Protein AF-A0A3D2R7F3-F1 (afdb_monomer_lite)

Radius of gyration: 13.69 Å; chains: 1; bounding box: 33×13×40 Å

Foldseek 3Di:
DVVVVVLVVVLVVLQVQLVVQLVVLVVVVVVVPPCSVVSNCVSVVSNVVSVVSVVVD

Sequence (57 aa):
MLNQRNDRKALNKLKYFGLSISVFALLFKLLSWQFAEVLLIAGLGSLGVYFLAKIFN

Structure (mmCIF, N/CA/C/O backbone):
data_AF-A0A3D2R7F3-F1
#
_entry.id   AF-A0A3D2R7F3-F1
#
loop_
_atom_site.group_PDB
_atom_site.id
_atom_site.type_symbol
_atom_site.label_atom_id
_atom_site.label_alt_id
_atom_site.label_comp_id
_atom_site.label_asym_id
_atom_site.label_entity_id
_atom_site.label_seq_id
_atom_site.pdbx_PDB_ins_code
_atom_site.Cartn_x
_atom_site.Cartn_y
_atom_site.Cartn_z
_atom_site.occupancy
_atom_site.B_iso_or_equiv
_atom_site.auth_seq_id
_atom_site.auth_comp_id
_atom_site.auth_asym_id
_atom_site.auth_atom_id
_atom_site.pdbx_PDB_model_num
ATOM 1 N N . MET A 1 1 ? -16.992 -6.989 24.800 1.00 56.19 1 MET A N 1
ATOM 2 C CA . MET A 1 1 ? -15.894 -5.993 24.914 1.00 56.19 1 MET A CA 1
ATOM 3 C C . MET A 1 1 ? -14.521 -6.502 24.433 1.00 56.19 1 MET A C 1
ATOM 5 O O . MET A 1 1 ? -13.743 -5.687 23.954 1.00 56.19 1 MET A O 1
ATOM 9 N N . LEU A 1 2 ? -14.199 -7.807 24.500 1.00 61.88 2 LEU A N 1
ATOM 10 C CA . LEU A 1 2 ? -12.927 -8.360 23.979 1.00 61.88 2 LEU A CA 1
ATOM 11 C C . LEU A 1 2 ? -12.831 -8.391 22.437 1.00 61.88 2 LEU A C 1
ATOM 13 O O . LEU A 1 2 ? -11.764 -8.095 21.906 1.00 61.88 2 LEU A O 1
ATOM 17 N N . ASN A 1 3 ? -13.938 -8.663 21.733 1.00 64.06 3 ASN A N 1
ATOM 18 C CA . ASN A 1 3 ? -13.982 -8.745 20.262 1.00 64.06 3 ASN A CA 1
ATOM 19 C C . ASN A 1 3 ? -13.536 -7.438 19.585 1.00 64.06 3 ASN A C 1
ATOM 21 O O . ASN A 1 3 ? -12.549 -7.412 18.861 1.00 64.06 3 ASN A O 1
ATOM 25 N N . GLN A 1 4 ? -14.139 -6.324 20.004 1.00 64.12 4 GLN A N 1
ATOM 26 C CA . GLN A 1 4 ? -13.854 -4.966 19.524 1.00 64.12 4 GLN A CA 1
ATOM 27 C C . GLN A 1 4 ? -12.370 -4.557 19.642 1.00 64.12 4 GLN A C 1
ATOM 29 O O . GLN A 1 4 ? -11.869 -3.756 18.855 1.00 64.12 4 GLN A O 1
ATOM 34 N N . ARG A 1 5 ? -11.616 -5.097 20.617 1.00 69.50 5 ARG A N 1
ATOM 35 C CA . ARG A 1 5 ? -10.166 -4.837 20.716 1.00 69.50 5 ARG A CA 1
ATOM 36 C C . ARG A 1 5 ? -9.351 -5.637 19.702 1.00 69.50 5 ARG A C 1
ATOM 38 O O . ARG A 1 5 ? -8.339 -5.120 19.226 1.00 69.50 5 ARG A O 1
ATOM 45 N N . ASN A 1 6 ? -9.758 -6.862 19.387 1.00 73.25 6 ASN A N 1
ATOM 46 C CA . ASN A 1 6 ? -9.103 -7.671 18.362 1.00 73.25 6 ASN A CA 1
ATOM 47 C C . ASN A 1 6 ? -9.395 -7.131 16.959 1.00 73.25 6 ASN A C 1
ATOM 49 O O . ASN A 1 6 ? -8.461 -7.026 16.164 1.00 73.25 6 ASN A O 1
ATOM 53 N N . ASP A 1 7 ? -10.621 -6.667 16.714 1.00 76.75 7 ASP A N 1
ATOM 54 C CA . ASP A 1 7 ? -11.033 -6.067 15.440 1.00 76.75 7 ASP A CA 1
ATOM 55 C C . ASP A 1 7 ? -10.181 -4.828 15.113 1.00 76.75 7 ASP A C 1
ATOM 57 O O . ASP A 1 7 ? -9.568 -4.739 14.048 1.00 76.75 7 ASP A O 1
ATOM 61 N N . ARG A 1 8 ? -9.984 -3.921 16.085 1.00 78.81 8 ARG A N 1
ATOM 62 C CA . ARG A 1 8 ? -9.102 -2.748 15.905 1.00 78.81 8 ARG A CA 1
ATOM 63 C C . ARG A 1 8 ? -7.631 -3.112 15.695 1.00 78.81 8 ARG A C 1
ATOM 65 O O . ARG A 1 8 ? -6.929 -2.426 14.950 1.00 78.81 8 ARG A O 1
ATOM 72 N N . LYS A 1 9 ? -7.139 -4.179 16.334 1.00 82.94 9 LYS A N 1
ATOM 73 C CA . LYS A 1 9 ? -5.766 -4.666 16.111 1.00 82.94 9 LYS A CA 1
ATOM 74 C C . LYS A 1 9 ? -5.599 -5.224 14.698 1.00 82.94 9 LYS A C 1
ATOM 76 O O . LYS A 1 9 ? -4.583 -4.941 14.067 1.00 82.94 9 LYS A O 1
ATOM 81 N N . ALA A 1 10 ? -6.575 -5.983 14.205 1.00 82.81 10 ALA A N 1
ATOM 82 C CA . ALA A 1 10 ? -6.573 -6.507 12.844 1.00 82.81 10 ALA A CA 1
ATOM 83 C C . ALA A 1 10 ? -6.634 -5.372 11.808 1.00 82.81 10 ALA A C 1
ATOM 85 O O . ALA A 1 10 ? -5.812 -5.340 10.892 1.00 82.81 10 ALA A O 1
ATOM 86 N N . LEU A 1 11 ? -7.512 -4.383 12.015 1.00 85.19 11 LEU A N 1
ATOM 87 C CA . LEU A 1 11 ? -7.647 -3.217 11.137 1.00 85.19 11 LEU A CA 1
ATOM 88 C C . LEU A 1 11 ? -6.342 -2.405 11.053 1.00 85.19 11 LEU A C 1
ATOM 90 O O . LEU A 1 11 ? -5.915 -2.008 9.970 1.00 85.19 11 LEU A O 1
ATOM 94 N N . ASN A 1 12 ? -5.665 -2.202 12.189 1.00 87.25 12 ASN A N 1
ATOM 95 C CA . ASN A 1 12 ? -4.365 -1.530 12.216 1.00 87.25 12 ASN A CA 1
ATOM 96 C C . ASN A 1 12 ? -3.288 -2.326 11.471 1.00 87.25 12 ASN A C 1
ATOM 98 O O . ASN A 1 12 ? -2.527 -1.738 10.707 1.00 87.25 12 ASN A O 1
ATOM 102 N N . LYS A 1 13 ? -3.228 -3.653 11.644 1.00 86.75 13 LYS A N 1
ATOM 103 C CA . LYS A 1 13 ? -2.292 -4.497 10.884 1.00 86.75 13 LYS A CA 1
ATOM 104 C C . LYS A 1 13 ? -2.534 -4.393 9.376 1.00 86.75 13 LYS A C 1
ATOM 106 O O . LYS A 1 13 ? -1.572 -4.228 8.633 1.00 86.75 13 LYS A O 1
ATOM 111 N N . LEU A 1 14 ? -3.795 -4.414 8.941 1.00 89.00 14 LEU A N 1
ATOM 112 C CA . LEU A 1 14 ? -4.165 -4.288 7.528 1.00 89.00 14 LEU A CA 1
ATOM 113 C C . LEU A 1 14 ? -3.759 -2.924 6.946 1.00 89.00 14 LEU A C 1
ATOM 115 O O . LEU A 1 14 ? -3.219 -2.861 5.844 1.00 89.00 14 LEU A O 1
ATOM 119 N N . LYS A 1 15 ? -3.935 -1.842 7.719 1.00 88.62 15 LYS A N 1
ATOM 120 C CA . LYS A 1 15 ? -3.471 -0.496 7.348 1.00 88.62 15 LYS A CA 1
ATOM 121 C C . LYS A 1 15 ? -1.967 -0.468 7.083 1.00 88.62 15 LYS A C 1
ATOM 123 O O . LYS A 1 15 ? -1.538 0.022 6.042 1.00 88.62 15 LYS A O 1
ATOM 128 N N . TYR A 1 16 ? -1.169 -0.966 8.030 1.00 92.38 16 TYR A N 1
ATOM 129 C CA . TYR A 1 16 ? 0.290 -0.938 7.907 1.00 92.38 16 TYR A CA 1
ATOM 130 C C . TYR A 1 16 ? 0.799 -1.865 6.804 1.00 92.38 16 TYR A C 1
ATOM 132 O O . TYR A 1 16 ? 1.772 -1.520 6.146 1.00 92.38 16 TYR A O 1
ATOM 140 N N . PHE A 1 17 ? 0.120 -2.988 6.565 1.00 91.50 17 PHE A N 1
ATOM 141 C CA . PHE A 1 17 ? 0.433 -3.911 5.476 1.00 91.50 17 PHE A CA 1
ATOM 142 C C . PHE A 1 17 ? 0.196 -3.292 4.091 1.00 91.50 17 PHE A C 1
ATOM 144 O O . PHE A 1 17 ? 1.089 -3.301 3.249 1.00 91.50 17 PHE A O 1
ATOM 151 N N . GLY A 1 18 ? -0.973 -2.685 3.854 1.00 90.94 18 GLY A N 1
ATOM 152 C CA . GLY A 1 18 ? -1.237 -2.006 2.581 1.0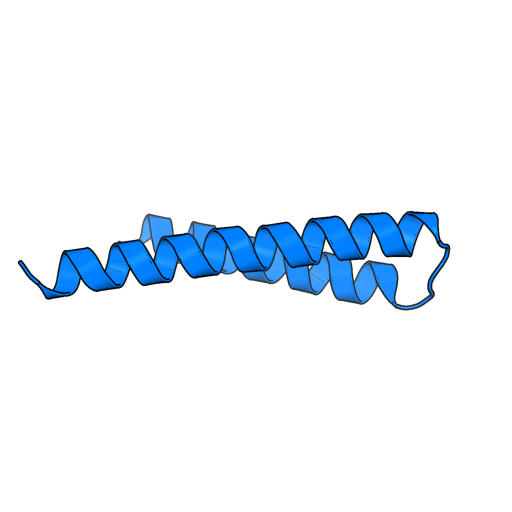0 90.94 18 GLY A CA 1
ATOM 153 C C . GLY A 1 18 ? -0.303 -0.810 2.351 1.00 90.94 18 GLY A C 1
ATOM 154 O O . GLY A 1 18 ? 0.159 -0.572 1.232 1.00 90.94 18 GLY A O 1
ATOM 155 N N . LEU A 1 19 ? 0.041 -0.089 3.424 1.00 91.81 19 LEU A N 1
ATOM 156 C CA . LEU A 1 19 ? 0.969 1.038 3.368 1.00 91.81 19 LEU A CA 1
ATOM 157 C C . LEU A 1 19 ? 2.403 0.590 3.056 1.00 91.81 19 LEU A C 1
ATOM 159 O O . LEU A 1 19 ? 3.039 1.192 2.195 1.00 91.81 19 LEU A O 1
ATOM 163 N N . SER A 1 20 ? 2.902 -0.481 3.681 1.00 93.62 20 SER A N 1
ATOM 164 C CA . SER A 1 20 ? 4.244 -0.997 3.389 1.00 93.62 20 SER A CA 1
ATOM 165 C C . SER A 1 20 ? 4.356 -1.516 1.956 1.00 93.62 20 SER A C 1
ATOM 167 O O . SER A 1 20 ? 5.315 -1.164 1.273 1.00 93.62 20 SER A O 1
ATOM 169 N N . ILE A 1 21 ? 3.361 -2.258 1.453 1.00 93.19 21 ILE A N 1
ATOM 170 C CA . ILE A 1 21 ? 3.339 -2.721 0.052 1.00 93.19 21 ILE A CA 1
ATOM 171 C C . ILE A 1 21 ? 3.356 -1.538 -0.914 1.00 93.19 21 ILE A C 1
ATOM 173 O O . ILE A 1 21 ? 4.112 -1.552 -1.880 1.00 93.19 21 ILE A O 1
ATOM 177 N N . SER A 1 22 ? 2.572 -0.494 -0.639 1.00 93.25 22 SER A N 1
ATOM 178 C CA . SER A 1 22 ? 2.534 0.702 -1.486 1.00 93.25 22 SER A CA 1
ATOM 179 C C . SER A 1 22 ? 3.885 1.427 -1.513 1.00 93.25 22 SER A C 1
ATOM 181 O O . SER A 1 22 ? 4.338 1.842 -2.578 1.00 93.25 22 SER A O 1
ATOM 183 N N . VAL A 1 23 ? 4.568 1.532 -0.365 1.00 94.06 23 VAL A N 1
ATOM 184 C CA . VAL A 1 23 ? 5.918 2.117 -0.277 1.00 94.06 23 VAL A CA 1
ATOM 185 C C . VAL A 1 23 ? 6.939 1.273 -1.044 1.00 94.06 23 VAL A C 1
ATOM 187 O O . VAL A 1 23 ? 7.711 1.823 -1.826 1.00 94.06 23 VAL A O 1
ATOM 190 N N . PHE A 1 24 ? 6.924 -0.055 -0.893 1.00 93.75 24 PHE A N 1
ATOM 191 C CA . PHE A 1 24 ? 7.803 -0.940 -1.665 1.00 93.75 24 PHE A CA 1
ATOM 192 C C . PHE A 1 24 ? 7.522 -0.879 -3.166 1.00 93.75 24 PHE A C 1
ATOM 194 O O . PHE A 1 24 ? 8.455 -0.858 -3.961 1.00 93.75 24 PHE A O 1
ATOM 201 N N . ALA A 1 25 ? 6.256 -0.790 -3.567 1.00 92.94 25 ALA A N 1
ATOM 202 C CA . ALA A 1 25 ? 5.888 -0.644 -4.966 1.00 92.94 25 ALA A CA 1
ATOM 203 C C . ALA A 1 25 ? 6.387 0.678 -5.566 1.00 92.94 25 ALA A C 1
ATOM 205 O O . ALA A 1 25 ? 6.887 0.688 -6.688 1.00 92.94 25 ALA A O 1
ATOM 206 N N . LEU A 1 26 ? 6.319 1.780 -4.810 1.00 93.25 26 LEU A N 1
ATOM 207 C CA . LEU A 1 26 ? 6.905 3.062 -5.214 1.00 93.25 26 LEU A CA 1
ATOM 208 C C . LEU A 1 26 ? 8.429 2.969 -5.350 1.00 93.25 26 LEU A C 1
ATOM 210 O O . LEU A 1 26 ? 8.977 3.435 -6.347 1.00 93.25 26 LEU A O 1
ATOM 214 N N . LEU A 1 27 ? 9.108 2.318 -4.401 1.00 94.62 27 LEU A N 1
ATOM 215 C CA . LEU A 1 27 ? 10.551 2.073 -4.483 1.00 94.62 27 LEU A CA 1
ATOM 216 C C . LEU A 1 27 ? 10.907 1.244 -5.722 1.00 94.62 27 LEU A C 1
ATOM 218 O O . LEU A 1 27 ? 11.815 1.599 -6.468 1.00 94.62 27 LEU A O 1
ATOM 222 N N . PHE A 1 28 ? 10.161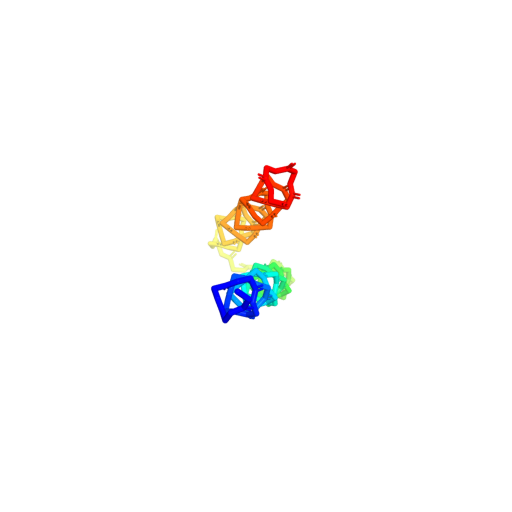 0.177 -5.996 1.00 92.94 28 PHE A N 1
ATOM 223 C CA . PHE A 1 28 ? 10.375 -0.637 -7.187 1.00 92.94 28 PHE A CA 1
ATOM 224 C C . PHE A 1 28 ? 10.059 0.094 -8.490 1.00 92.94 28 PHE A C 1
ATOM 226 O O . PHE A 1 28 ? 10.718 -0.156 -9.499 1.00 92.94 28 PHE A O 1
ATOM 233 N N . LYS A 1 29 ? 9.102 1.027 -8.471 1.00 90.62 29 LYS A N 1
ATOM 234 C CA . LYS A 1 29 ? 8.818 1.900 -9.613 1.00 90.62 29 LYS A CA 1
ATOM 235 C C . LYS A 1 29 ? 10.004 2.823 -9.895 1.00 90.62 29 LYS A C 1
ATOM 237 O O . LYS A 1 29 ? 10.369 2.988 -11.054 1.00 90.62 29 LYS A O 1
ATOM 242 N N . LEU A 1 30 ? 10.658 3.346 -8.852 1.00 93.06 30 LEU A N 1
ATOM 243 C CA . LEU A 1 30 ? 11.903 4.116 -8.987 1.00 93.06 30 LEU A CA 1
ATOM 244 C C . LEU A 1 30 ? 13.060 3.263 -9.527 1.00 93.06 30 LEU A C 1
ATOM 246 O O . LEU A 1 30 ? 13.857 3.746 -10.323 1.00 93.06 30 LEU A O 1
ATOM 250 N N . LEU A 1 31 ? 13.118 1.986 -9.149 1.00 93.94 31 LEU A N 1
ATOM 251 C CA . LEU A 1 31 ? 14.086 1.010 -9.664 1.00 93.94 31 LEU A CA 1
ATOM 252 C C . LEU A 1 31 ? 13.769 0.514 -11.094 1.00 93.94 31 LEU A C 1
ATOM 254 O O . LEU A 1 31 ? 14.503 -0.326 -11.607 1.00 93.94 31 LEU A O 1
ATOM 258 N N . SER A 1 32 ? 12.704 1.004 -11.750 1.00 89.12 32 SER A N 1
ATOM 259 C CA . SER A 1 32 ? 12.235 0.525 -13.068 1.00 89.12 32 SER A CA 1
ATOM 260 C C . SER A 1 32 ? 11.937 -0.981 -13.119 1.00 89.12 32 SER A C 1
ATOM 262 O O . SER A 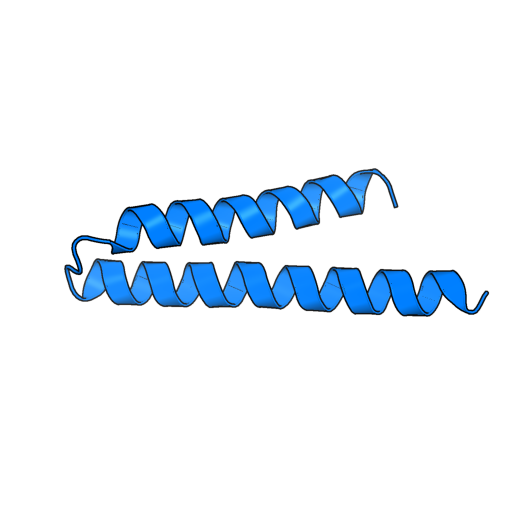1 32 ? 12.112 -1.643 -14.143 1.00 89.12 32 SER A O 1
ATOM 264 N N . TRP A 1 33 ? 11.446 -1.553 -12.017 1.00 91.75 33 TRP A N 1
ATOM 265 C CA . TRP A 1 33 ? 11.019 -2.948 -12.017 1.00 91.75 33 TRP A CA 1
ATOM 266 C C . TRP A 1 33 ? 9.685 -3.112 -12.759 1.00 91.75 33 TRP A C 1
ATOM 268 O O . TRP A 1 33 ? 8.697 -2.453 -12.435 1.00 91.75 33 TRP A O 1
ATOM 278 N N . GLN A 1 34 ? 9.632 -4.038 -13.718 1.00 88.88 34 GLN A N 1
ATOM 279 C CA . GLN A 1 34 ? 8.476 -4.269 -14.598 1.00 88.88 34 GLN A CA 1
ATOM 280 C C . GLN A 1 34 ? 7.164 -4.576 -13.848 1.00 88.88 34 GLN A C 1
ATOM 282 O O . GLN A 1 34 ? 6.083 -4.253 -14.331 1.00 88.88 34 GLN A O 1
ATOM 287 N N . PHE A 1 35 ? 7.241 -5.164 -12.651 1.00 89.06 35 PHE A N 1
ATOM 288 C CA . PHE A 1 35 ? 6.069 -5.518 -11.838 1.00 89.06 35 PHE A CA 1
ATOM 289 C C . PHE A 1 35 ? 5.670 -4.452 -10.812 1.00 89.06 35 PHE A C 1
ATOM 291 O O . PHE A 1 35 ? 4.719 -4.655 -10.054 1.00 89.06 35 PHE A O 1
ATOM 298 N N . ALA A 1 36 ? 6.364 -3.311 -10.774 1.00 90.62 36 ALA A N 1
ATOM 299 C CA . ALA A 1 36 ? 6.118 -2.278 -9.777 1.00 90.62 36 ALA A CA 1
ATOM 300 C C . ALA A 1 36 ? 4.676 -1.755 -9.810 1.00 90.62 36 ALA A C 1
ATOM 302 O O . ALA A 1 36 ? 4.075 -1.572 -8.757 1.00 90.62 36 ALA A O 1
ATOM 303 N N . GLU A 1 37 ? 4.090 -1.567 -10.996 1.00 89.06 37 GLU A N 1
ATOM 304 C CA . GLU A 1 37 ? 2.706 -1.092 -11.113 1.00 89.06 37 GLU A CA 1
ATOM 305 C C . GLU A 1 37 ? 1.686 -2.106 -10.606 1.00 89.06 37 GLU A C 1
ATOM 307 O O . GLU A 1 37 ? 0.766 -1.732 -9.882 1.00 89.06 37 GLU A O 1
ATOM 312 N N . VAL A 1 38 ? 1.886 -3.392 -10.901 1.00 91.62 38 VAL A N 1
ATOM 313 C CA . VAL A 1 38 ? 1.029 -4.473 -10.391 1.00 91.62 38 VAL A CA 1
ATOM 314 C C . VAL A 1 38 ? 1.083 -4.512 -8.863 1.00 91.62 38 VAL A C 1
ATOM 316 O O . VAL A 1 38 ? 0.047 -4.604 -8.203 1.00 91.62 38 VAL A O 1
ATOM 319 N N . LEU A 1 39 ? 2.279 -4.371 -8.286 1.00 91.50 39 LEU A N 1
ATOM 320 C CA . LEU A 1 39 ? 2.455 -4.321 -6.836 1.00 91.50 39 LEU A CA 1
ATOM 321 C C . LEU A 1 39 ? 1.831 -3.057 -6.218 1.00 91.50 39 LEU A C 1
ATOM 323 O O . LEU A 1 39 ? 1.286 -3.112 -5.116 1.00 91.50 39 LEU A O 1
ATOM 327 N N . LEU A 1 40 ? 1.863 -1.931 -6.933 1.00 92.69 40 LEU A N 1
ATOM 328 C CA . LEU A 1 40 ? 1.284 -0.660 -6.491 1.00 92.69 40 LEU A CA 1
ATOM 329 C C . LEU A 1 40 ? -0.244 -0.735 -6.468 1.00 92.69 40 LEU A C 1
ATOM 331 O O . LEU A 1 40 ? -0.865 -0.316 -5.492 1.00 92.69 40 LEU A O 1
ATOM 335 N N . ILE A 1 41 ? -0.842 -1.344 -7.495 1.00 93.25 41 ILE A N 1
ATOM 336 C CA . ILE A 1 41 ? -2.279 -1.637 -7.550 1.00 93.25 41 ILE A CA 1
ATOM 337 C C . ILE A 1 41 ? -2.673 -2.572 -6.403 1.00 93.25 41 ILE A C 1
ATOM 339 O O . ILE A 1 41 ? -3.673 -2.319 -5.736 1.00 93.25 41 ILE A O 1
ATOM 343 N N . ALA A 1 42 ? -1.878 -3.606 -6.113 1.00 93.00 42 ALA A N 1
ATOM 344 C CA . ALA A 1 42 ? -2.140 -4.506 -4.990 1.00 93.00 42 ALA A CA 1
ATOM 345 C C . ALA A 1 42 ? -2.056 -3.787 -3.627 1.00 93.00 42 ALA A C 1
ATOM 347 O O . ALA A 1 42 ? -2.918 -3.985 -2.768 1.00 93.00 42 ALA A O 1
ATOM 348 N N . GLY A 1 43 ? -1.060 -2.914 -3.433 1.00 92.31 43 GLY A N 1
ATOM 349 C CA . GLY A 1 43 ? -0.896 -2.115 -2.213 1.00 92.31 43 GLY A CA 1
ATOM 350 C C . GLY A 1 43 ? -2.040 -1.124 -1.989 1.00 92.31 43 GLY A C 1
ATOM 351 O O . GLY A 1 43 ? -2.631 -1.088 -0.905 1.00 92.31 43 GLY A O 1
ATOM 352 N N . LEU A 1 44 ? -2.413 -0.377 -3.033 1.00 93.19 44 LEU A N 1
ATOM 353 C CA . LEU A 1 44 ? -3.559 0.533 -3.003 1.00 93.19 44 LEU A CA 1
ATOM 354 C C . LEU A 1 44 ? -4.882 -0.219 -2.842 1.00 93.19 44 LEU A C 1
ATOM 356 O O . LEU A 1 44 ? -5.737 0.225 -2.082 1.00 93.19 44 LEU A O 1
ATOM 360 N N . GLY A 1 45 ? -5.039 -1.376 -3.488 1.00 94.12 45 GLY A N 1
ATOM 361 C CA . GLY A 1 45 ? -6.199 -2.249 -3.319 1.00 94.12 45 GLY A CA 1
ATOM 362 C C . GLY A 1 45 ? -6.344 -2.721 -1.873 1.00 94.12 45 GLY A C 1
ATOM 363 O O . GLY A 1 45 ? -7.420 -2.604 -1.290 1.00 94.12 45 GLY A O 1
ATOM 364 N N . SER A 1 46 ? -5.245 -3.149 -1.244 1.00 91.38 46 SER A N 1
ATOM 365 C CA . SER A 1 46 ? -5.232 -3.515 0.178 1.00 91.38 46 SER A CA 1
ATOM 366 C C . SER A 1 46 ? -5.584 -2.334 1.092 1.00 91.38 46 SER A C 1
ATOM 36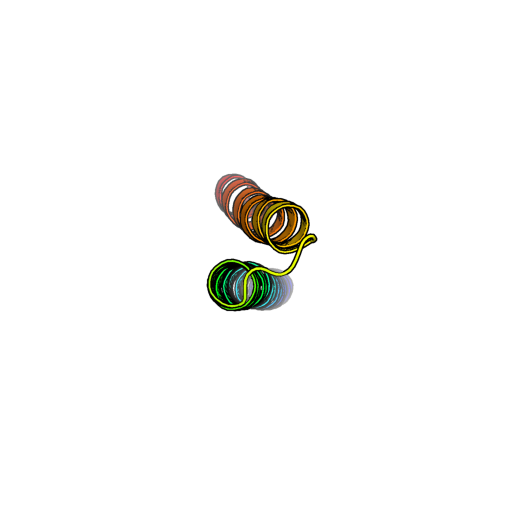8 O O . SER A 1 46 ? -6.285 -2.526 2.088 1.00 91.38 46 SER A O 1
ATOM 370 N N . LEU A 1 47 ? -5.127 -1.117 0.777 1.00 92.06 47 LEU A N 1
ATOM 371 C CA . LEU A 1 47 ? -5.535 0.104 1.486 1.00 92.06 47 LEU A CA 1
ATOM 372 C C . LEU A 1 47 ? -7.018 0.428 1.262 1.00 92.06 47 LEU A C 1
ATOM 374 O O . LEU A 1 47 ? -7.701 0.833 2.201 1.00 92.06 47 LEU A O 1
ATOM 378 N N . GLY A 1 48 ? -7.530 0.208 0.052 1.00 92.00 48 GLY A N 1
ATOM 379 C CA . GLY A 1 48 ? -8.944 0.353 -0.283 1.00 92.00 48 GLY A CA 1
ATOM 380 C C . GLY A 1 48 ? -9.820 -0.561 0.569 1.00 92.00 48 GLY A C 1
ATOM 381 O O . GLY A 1 48 ? -10.783 -0.093 1.173 1.00 92.00 48 GLY A O 1
ATOM 382 N N . VAL A 1 49 ? -9.433 -1.833 0.717 1.00 91.69 49 VAL A N 1
ATOM 383 C CA . VAL A 1 49 ? -10.120 -2.783 1.609 1.00 91.69 49 VAL A CA 1
ATOM 384 C C . VAL A 1 49 ? -10.077 -2.311 3.065 1.00 91.69 49 VAL A C 1
ATOM 386 O O . VAL A 1 49 ? -11.090 -2.396 3.752 1.00 91.69 49 VAL A O 1
ATOM 389 N N . TYR A 1 50 ? -8.955 -1.755 3.539 1.00 90.62 50 TYR A N 1
ATOM 390 C CA . TYR A 1 50 ? -8.889 -1.147 4.875 1.00 90.62 50 TYR A CA 1
ATOM 391 C C . TYR A 1 50 ? -9.897 0.001 5.044 1.00 90.62 50 TYR A C 1
ATOM 393 O O . TYR A 1 50 ? -10.600 0.050 6.054 1.00 90.62 50 TYR A O 1
ATOM 401 N N . PHE A 1 51 ? -9.989 0.914 4.074 1.00 89.75 51 PHE A N 1
ATOM 402 C CA . PHE A 1 51 ? -10.938 2.027 4.135 1.00 89.75 51 PHE A CA 1
ATOM 403 C C . PHE A 1 51 ? -12.392 1.554 4.080 1.00 89.75 51 PHE A C 1
ATOM 405 O O . PHE A 1 51 ? -13.207 2.050 4.853 1.00 89.75 51 PHE A O 1
ATOM 412 N N . LEU A 1 52 ? -12.702 0.563 3.242 1.00 91.00 52 LEU A N 1
ATOM 413 C CA . LEU A 1 52 ? -14.016 -0.083 3.195 1.00 91.00 52 LEU A CA 1
ATOM 414 C C . LEU A 1 52 ? -14.361 -0.727 4.540 1.00 91.00 52 LEU A C 1
ATOM 416 O O . LEU A 1 52 ? -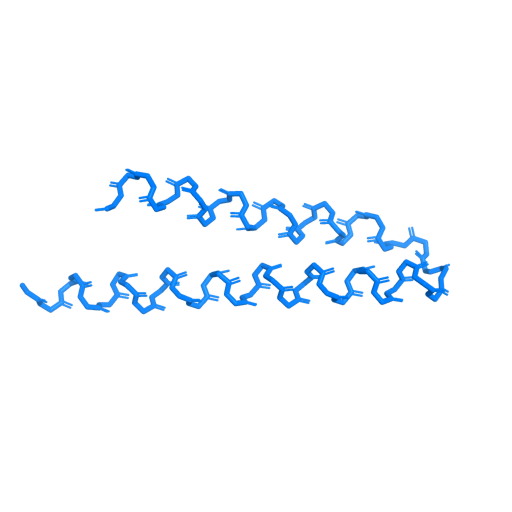15.393 -0.416 5.122 1.00 91.00 52 LEU A O 1
ATOM 420 N N . ALA A 1 53 ? -13.469 -1.558 5.082 1.00 88.19 53 ALA A N 1
ATOM 421 C CA . ALA A 1 53 ? -13.672 -2.210 6.373 1.00 88.19 53 ALA A CA 1
ATOM 422 C C . ALA A 1 53 ? -13.860 -1.197 7.515 1.00 88.19 53 ALA A C 1
ATOM 424 O O . ALA A 1 53 ? -14.651 -1.434 8.420 1.00 88.19 53 ALA A O 1
ATOM 425 N N . LYS A 1 54 ? -13.177 -0.047 7.455 1.00 84.94 54 LYS A N 1
ATOM 426 C CA . LYS A 1 54 ? -13.329 1.045 8.424 1.00 84.94 54 LYS A CA 1
ATOM 427 C C . LYS A 1 54 ? -14.699 1.734 8.351 1.00 84.94 54 LYS A C 1
ATOM 429 O O . LYS A 1 54 ? -15.135 2.275 9.356 1.00 84.94 54 LYS A O 1
ATOM 434 N N . ILE A 1 55 ? -15.358 1.765 7.192 1.00 88.88 55 ILE A N 1
ATOM 435 C CA . ILE A 1 55 ? -16.695 2.373 7.053 1.00 88.88 55 ILE A CA 1
ATOM 436 C C . ILE A 1 55 ? -17.761 1.507 7.733 1.00 88.88 55 ILE A C 1
ATOM 438 O O . ILE A 1 55 ? -18.695 2.040 8.324 1.00 88.88 55 ILE A O 1
ATOM 442 N N . PHE A 1 56 ? -17.622 0.182 7.651 1.00 82.75 56 PHE A N 1
ATOM 443 C CA . PHE A 1 56 ? -18.611 -0.769 8.171 1.00 82.75 56 PHE A CA 1
ATOM 444 C C . PHE A 1 56 ? -18.384 -1.196 9.632 1.00 82.75 56 PHE A C 1
ATOM 446 O O . PHE A 1 56 ? -19.222 -1.914 10.176 1.00 82.75 56 PHE A O 1
ATOM 453 N N . ASN A 1 57 ? -17.273 -0.789 10.255 1.00 67.00 57 ASN A N 1
ATOM 454 C CA . ASN A 1 57 ? -16.909 -1.126 11.636 1.00 67.00 57 ASN A CA 1
ATOM 455 C C . ASN A 1 57 ? -16.912 0.103 12.546 1.00 67.00 57 ASN A C 1
ATOM 457 O O . ASN A 1 57 ? -17.576 0.055 13.601 1.00 67.00 57 ASN A O 1
#

pLDDT: mean 87.08, std 9.16, range [56.19, 94.62]

Secondary structure (DSSP, 8-state):
-HHHHHHHHHHHHHHHHHHHHHHHHHHHHHTT-TTHHHHHHHH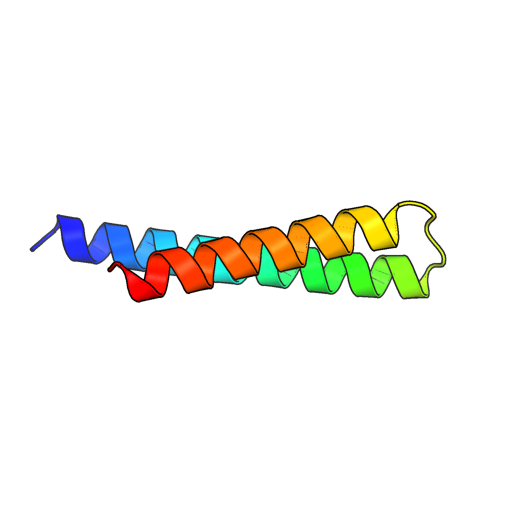HHHHHHHHHHHHH-